Protein AF-A0A022QS67-F1 (afdb_monomer)

Organism: Erythranthe guttata (NCBI:txid4155)

Nearest PDB structures (foldseek):
  9cc9-assembly1_L  TM=7.083E-01  e=1.050E+00  Nicotiana benthamiana
  6rm9-assembly1_A  TM=2.375E-01  e=1.574E+00  Thermochaetoides thermophila DSM 1495
  7jgr-assembly1_D  TM=3.007E-01  e=6.486E+00  Drosophila melanogaster

Secondary structure (DSSP, 8-state):
---------HHHHHHHHHHHTT------SHHHHHHHHHHHHHHHT--EEEEEEE-S---TGGGT----TTPPP-EEEEEESSGGG-----

pLDDT: mean 72.71, std 14.24, range [26.0, 88.69]

Sequence (90 aa):
MGFATQQKNIGEIQLGLAESLGLKVNEETSTGRAHAIRYRLMVKKINIFVIDYVRQRLVLEEIGILYESGAIGFTITLTLCNMNVFTDMN

Solvent-accessible surface area (backbone atoms only — not comparable to full-atom values): 5652 Å² total; per-residue (Å²): 137,85,81,86,77,78,82,58,48,68,64,53,50,39,50,54,50,26,56,76,71,72,44,82,85,78,54,92,43,64,69,50,43,12,50,54,42,30,53,48,37,63,76,66,66,62,41,73,46,76,48,77,62,39,74,51,76,54,58,53,57,67,53,20,47,74,95,52,97,89,56,82,74,68,46,77,47,74,41,62,78,47,74,88,22,58,64,74,87,128

Structure (mmCIF, N/CA/C/O backbone):
data_AF-A0A022QS67-F1
#
_entry.id   AF-A0A022QS67-F1
#
loop_
_atom_site.group_PDB
_atom_site.id
_atom_site.type_symbol
_atom_site.label_atom_id
_atom_site.label_alt_id
_atom_site.label_comp_id
_atom_site.label_asym_id
_atom_site.label_entity_id
_atom_site.label_seq_id
_atom_site.pdbx_PDB_ins_code
_atom_site.Cartn_x
_atom_site.Cartn_y
_atom_site.Cartn_z
_atom_site.occupancy
_atom_site.B_iso_or_equiv
_atom_site.auth_seq_id
_atom_site.auth_comp_id
_atom_site.auth_asym_id
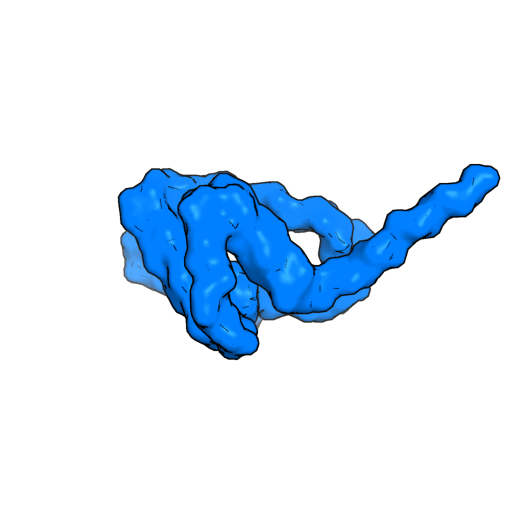_atom_site.auth_atom_id
_atom_site.pdbx_PDB_model_num
ATOM 1 N N . MET A 1 1 ? 1.438 13.809 -30.587 1.00 29.52 1 MET A N 1
ATOM 2 C CA . MET A 1 1 ? 0.881 13.447 -29.266 1.00 29.52 1 MET A CA 1
ATOM 3 C C . MET A 1 1 ? 2.029 13.026 -28.376 1.00 29.52 1 MET A C 1
ATOM 5 O O . MET A 1 1 ? 2.693 12.053 -28.703 1.00 29.52 1 MET A O 1
ATOM 9 N N . GLY A 1 2 ? 2.322 13.794 -27.330 1.00 26.00 2 GLY A N 1
ATOM 10 C CA . GLY A 1 2 ? 3.293 13.396 -26.314 1.00 26.00 2 GLY A CA 1
ATOM 11 C C . GLY A 1 2 ? 2.557 12.699 -25.180 1.00 26.00 2 GLY A C 1
ATOM 12 O O . GLY A 1 2 ? 1.646 13.285 -24.605 1.00 26.00 2 GLY A O 1
ATOM 13 N N . PHE A 1 3 ? 2.924 11.459 -24.877 1.00 31.06 3 PHE A N 1
ATOM 14 C CA . PHE A 1 3 ? 2.450 10.772 -23.680 1.00 31.06 3 PHE A CA 1
ATOM 15 C C . PHE A 1 3 ? 3.507 10.984 -22.596 1.00 31.06 3 PHE A C 1
ATOM 17 O O . PHE A 1 3 ? 4.610 10.447 -22.685 1.00 31.06 3 PHE A O 1
ATOM 24 N N . ALA A 1 4 ? 3.201 11.815 -21.600 1.00 32.88 4 ALA A N 1
ATOM 25 C CA . ALA A 1 4 ? 4.036 11.951 -20.415 1.00 32.88 4 ALA A CA 1
ATOM 26 C C . ALA A 1 4 ? 3.805 10.725 -19.524 1.00 32.88 4 ALA A C 1
ATOM 28 O O . ALA A 1 4 ? 2.828 10.645 -18.787 1.00 32.88 4 ALA A O 1
ATOM 29 N N . THR A 1 5 ? 4.679 9.730 -19.626 1.00 41.19 5 THR A N 1
ATOM 30 C CA . THR A 1 5 ? 4.646 8.559 -18.746 1.00 41.19 5 THR A CA 1
ATOM 31 C C . THR A 1 5 ? 5.471 8.856 -17.503 1.00 41.19 5 THR A C 1
ATOM 33 O O . THR A 1 5 ? 6.698 8.775 -17.563 1.00 41.19 5 THR A O 1
ATOM 36 N N . GLN A 1 6 ? 4.818 9.216 -16.395 1.00 47.78 6 GLN A N 1
ATOM 37 C CA . GLN A 1 6 ? 5.491 9.318 -15.099 1.00 47.78 6 GLN A CA 1
ATOM 38 C C . GLN A 1 6 ? 5.904 7.913 -14.645 1.00 47.78 6 GLN A C 1
ATOM 40 O O . GLN A 1 6 ? 5.086 6.995 -14.574 1.00 47.78 6 GLN A O 1
ATOM 45 N N . GLN A 1 7 ? 7.203 7.721 -14.424 1.00 54.25 7 GLN A N 1
ATOM 46 C CA . GLN A 1 7 ? 7.728 6.503 -13.820 1.00 54.25 7 GLN A CA 1
ATOM 47 C C . GLN A 1 7 ? 7.341 6.494 -12.345 1.00 54.25 7 GLN A C 1
ATOM 49 O O . GLN A 1 7 ? 7.994 7.160 -11.550 1.00 54.25 7 GLN A O 1
ATOM 54 N N . LYS A 1 8 ? 6.333 5.701 -11.978 1.00 63.88 8 LYS A N 1
ATOM 55 C CA . LYS A 1 8 ? 6.006 5.512 -10.567 1.00 63.88 8 LYS A CA 1
ATOM 56 C C . LYS A 1 8 ? 7.066 4.655 -9.891 1.00 63.88 8 LYS A C 1
ATOM 58 O O . LYS A 1 8 ? 7.115 3.442 -10.092 1.00 63.88 8 LYS A O 1
ATOM 63 N N . ASN A 1 9 ? 7.935 5.298 -9.117 1.00 74.81 9 ASN A N 1
ATOM 64 C CA . ASN A 1 9 ? 8.770 4.615 -8.132 1.00 74.81 9 ASN A CA 1
ATOM 65 C C . ASN A 1 9 ? 7.898 4.123 -6.955 1.00 74.81 9 ASN A C 1
ATOM 67 O O . ASN A 1 9 ? 6.739 4.515 -6.816 1.00 74.81 9 ASN A O 1
ATOM 71 N N . ILE A 1 10 ? 8.453 3.272 -6.088 1.00 79.31 10 ILE A N 1
ATOM 72 C CA . ILE A 1 10 ? 7.742 2.717 -4.918 1.00 79.31 10 ILE A CA 1
ATOM 73 C C . ILE A 1 10 ? 7.098 3.816 -4.065 1.00 79.31 10 ILE A C 1
ATOM 75 O O . ILE A 1 10 ? 5.970 3.660 -3.606 1.00 79.31 10 ILE A O 1
ATOM 79 N N . GLY A 1 11 ? 7.779 4.952 -3.892 1.00 83.00 11 GLY A N 1
ATOM 80 C CA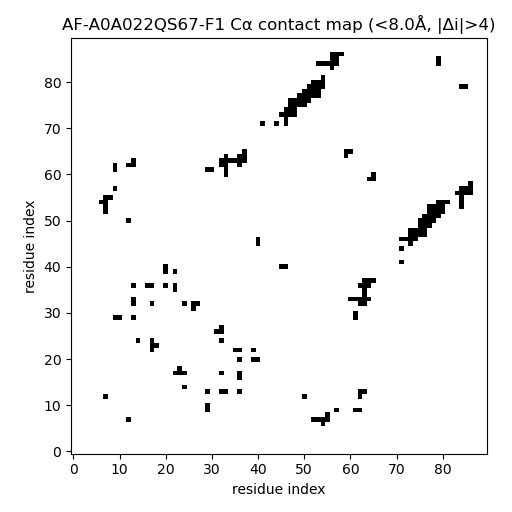 . GLY A 1 11 ? 7.252 6.075 -3.126 1.00 83.00 11 GLY A CA 1
ATOM 81 C C . GLY A 1 11 ? 6.002 6.695 -3.748 1.00 83.00 11 GLY A C 1
ATOM 82 O O . GLY A 1 11 ? 5.055 6.988 -3.028 1.00 83.00 11 GLY A O 1
ATOM 83 N N . GLU A 1 12 ? 5.957 6.843 -5.069 1.00 83.06 12 GLU A N 1
ATOM 84 C CA . GLU A 1 12 ? 4.774 7.330 -5.789 1.00 83.06 12 GLU A CA 1
ATOM 85 C C . GLU A 1 12 ? 3.605 6.341 -5.714 1.00 83.06 12 GLU A C 1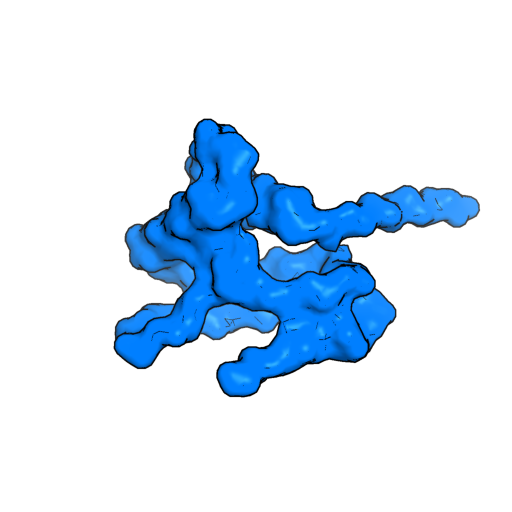
ATOM 87 O O . GLU A 1 12 ? 2.452 6.756 -5.586 1.00 83.06 12 GLU A O 1
ATOM 92 N N . ILE A 1 13 ? 3.887 5.034 -5.731 1.00 81.75 13 ILE A N 1
ATOM 93 C CA . ILE A 1 13 ? 2.865 3.998 -5.524 1.00 81.75 13 ILE A CA 1
ATOM 94 C C . ILE A 1 13 ? 2.311 4.083 -4.099 1.00 81.75 13 ILE A C 1
ATOM 96 O O . ILE A 1 13 ? 1.096 4.113 -3.920 1.00 81.75 13 ILE A O 1
ATOM 100 N N . GLN A 1 14 ? 3.179 4.183 -3.089 1.00 85.94 14 GLN A N 1
ATOM 101 C CA . GLN A 1 14 ? 2.771 4.335 -1.691 1.00 85.94 14 GLN A CA 1
ATOM 102 C C . GLN A 1 14 ? 1.927 5.591 -1.467 1.00 85.94 14 GLN A C 1
ATOM 104 O O . GLN A 1 14 ? 0.912 5.524 -0.782 1.00 85.94 14 GLN A O 1
ATOM 109 N N . LEU A 1 15 ? 2.319 6.725 -2.054 1.00 85.69 15 LEU A N 1
ATOM 110 C CA . LEU A 1 15 ? 1.556 7.969 -1.963 1.00 85.69 15 LEU A CA 1
ATOM 111 C C . LEU A 1 15 ? 0.170 7.817 -2.602 1.00 85.69 15 LEU A C 1
ATOM 113 O O . LEU A 1 15 ? -0.827 8.127 -1.956 1.00 85.69 15 LEU A O 1
ATOM 117 N N . GLY A 1 16 ? 0.086 7.255 -3.813 1.00 84.88 16 GLY A N 1
ATOM 118 C CA . GLY A 1 16 ? -1.198 7.025 -4.482 1.00 84.88 16 GLY A CA 1
ATOM 119 C C . GLY A 1 16 ? -2.104 6.038 -3.736 1.00 84.88 16 GLY A C 1
ATOM 120 O O . GLY A 1 16 ? -3.318 6.242 -3.656 1.00 84.88 16 GLY A O 1
ATOM 121 N N . LEU A 1 17 ? -1.527 4.989 -3.138 1.00 82.81 17 LEU A N 1
ATOM 122 C CA . LEU A 1 17 ? -2.258 4.067 -2.266 1.00 82.81 17 LEU A CA 1
ATOM 123 C C . LEU A 1 17 ? -2.756 4.783 -1.010 1.00 82.81 17 LEU A C 1
ATOM 125 O O . LEU A 1 17 ? -3.923 4.650 -0.656 1.00 82.81 17 LEU A O 1
ATOM 129 N N . ALA A 1 18 ? -1.906 5.566 -0.350 1.00 84.69 18 ALA A N 1
ATOM 130 C CA . ALA A 1 18 ? -2.278 6.290 0.854 1.00 84.69 18 ALA A CA 1
ATOM 131 C C . ALA A 1 18 ? -3.400 7.307 0.597 1.00 84.69 18 ALA A C 1
ATOM 133 O O . ALA A 1 18 ? -4.377 7.320 1.347 1.00 84.69 18 ALA A O 1
ATOM 134 N N . GLU A 1 19 ? -3.327 8.076 -0.492 1.00 86.00 19 GLU A N 1
ATOM 135 C CA . GLU A 1 19 ? -4.407 8.968 -0.930 1.00 86.00 19 GLU A CA 1
ATOM 136 C C . GLU A 1 19 ? -5.712 8.196 -1.160 1.00 86.00 19 GLU A C 1
ATOM 138 O O . GLU A 1 19 ? -6.751 8.555 -0.604 1.00 86.00 19 GLU A O 1
ATOM 143 N N . SER A 1 20 ? -5.647 7.078 -1.891 1.00 82.19 20 SER A N 1
ATOM 144 C CA . SER A 1 20 ? -6.808 6.215 -2.161 1.00 82.19 20 SER A CA 1
ATOM 145 C C . SER A 1 20 ? -7.414 5.613 -0.885 1.00 82.19 20 SER A C 1
ATOM 147 O O . SER A 1 20 ? -8.612 5.341 -0.818 1.00 82.19 20 SER A O 1
ATOM 149 N N . LEU A 1 21 ? -6.597 5.420 0.152 1.00 81.81 21 LEU A N 1
ATOM 150 C CA . LEU A 1 21 ? -6.989 4.887 1.459 1.00 81.81 21 LEU A CA 1
ATOM 151 C C . LEU A 1 21 ? -7.423 5.971 2.465 1.00 81.81 21 LEU A C 1
ATOM 153 O O . LEU A 1 21 ? -7.811 5.645 3.603 1.00 81.81 21 LEU A O 1
ATOM 157 N N . GLY A 1 22 ? -7.359 7.247 2.068 1.00 83.19 22 GLY A N 1
ATOM 158 C CA . GLY A 1 22 ? -7.618 8.404 2.925 1.00 83.19 22 GLY A CA 1
ATOM 159 C C . GLY A 1 22 ? -6.619 8.534 4.078 1.00 83.19 22 GLY A C 1
ATOM 160 O O . GLY A 1 22 ? -6.987 8.987 5.163 1.00 83.19 22 GLY A O 1
ATOM 161 N N . LEU A 1 23 ? -5.384 8.069 3.882 1.00 84.31 23 LEU A N 1
ATOM 162 C CA . LEU A 1 23 ? -4.282 8.209 4.826 1.00 84.31 23 LEU A CA 1
ATOM 163 C C . LEU A 1 23 ? -3.571 9.539 4.590 1.00 84.31 23 LEU A C 1
ATOM 165 O O . LEU A 1 23 ? -3.151 9.844 3.476 1.00 84.31 23 LEU A O 1
ATOM 169 N N . LYS A 1 24 ? -3.380 10.313 5.661 1.00 80.19 24 LYS A N 1
ATOM 170 C CA . LYS A 1 24 ? -2.391 11.390 5.645 1.00 80.19 24 LYS A CA 1
ATOM 171 C C . LYS A 1 24 ? -1.022 10.756 5.816 1.00 80.19 24 LYS A C 1
ATOM 173 O O . LYS A 1 24 ? -0.739 10.208 6.876 1.00 80.19 24 LYS A O 1
ATOM 178 N N . VAL A 1 25 ? -0.217 10.813 4.765 1.00 69.50 25 VAL A N 1
ATOM 179 C CA . VAL A 1 25 ? 1.165 10.342 4.793 1.00 69.50 25 VAL A CA 1
ATOM 180 C C . VAL A 1 25 ? 1.990 11.344 5.582 1.00 69.50 25 VAL A C 1
ATOM 182 O O . VAL A 1 25 ? 2.370 12.387 5.056 1.00 69.50 25 VAL A O 1
ATOM 185 N N . ASN A 1 26 ? 2.217 11.039 6.854 1.00 73.62 26 ASN A N 1
ATOM 186 C CA . ASN A 1 26 ? 3.078 11.838 7.726 1.00 73.62 26 ASN A CA 1
ATOM 187 C C . ASN A 1 26 ? 4.449 11.170 7.904 1.00 73.62 26 ASN A C 1
ATOM 189 O O . ASN A 1 26 ? 5.380 11.784 8.413 1.00 73.62 26 ASN A O 1
ATOM 193 N N . GLU A 1 27 ? 4.568 9.901 7.515 1.00 74.25 27 GLU A N 1
ATOM 194 C CA . GLU A 1 27 ? 5.787 9.120 7.607 1.00 74.25 27 GLU A CA 1
ATOM 195 C C . GLU A 1 27 ? 6.766 9.524 6.499 1.00 74.25 27 GLU A C 1
ATOM 197 O O . GLU A 1 27 ? 6.494 9.361 5.309 1.00 74.25 27 GLU A O 1
ATOM 202 N N . GLU A 1 28 ? 7.944 10.002 6.898 1.00 75.62 28 GLU A N 1
ATOM 203 C CA . GLU A 1 28 ? 8.995 10.440 5.968 1.00 75.62 28 GLU A CA 1
ATOM 204 C C . GLU A 1 28 ? 9.708 9.269 5.270 1.00 75.62 28 GLU A C 1
ATOM 206 O O . GLU A 1 28 ? 10.356 9.448 4.240 1.00 75.62 28 GLU A O 1
ATOM 211 N N . THR A 1 29 ? 9.588 8.051 5.808 1.00 86.50 29 THR A N 1
ATOM 21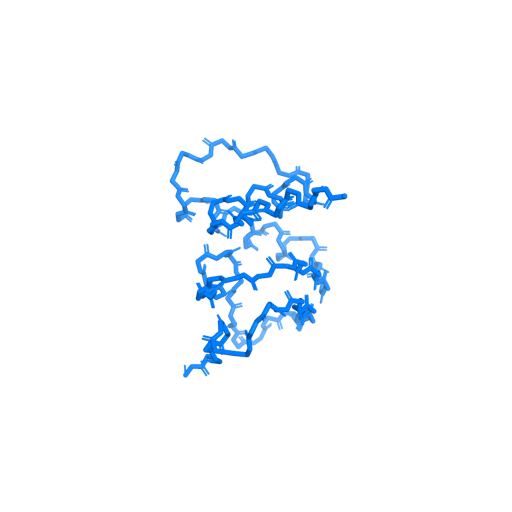2 C CA . THR A 1 29 ? 10.299 6.871 5.300 1.00 86.50 29 THR A CA 1
ATOM 213 C C . THR A 1 29 ? 9.387 5.943 4.505 1.00 86.50 29 THR A C 1
ATOM 215 O O . THR A 1 29 ? 8.227 5.727 4.854 1.00 86.50 29 THR A O 1
ATOM 218 N N . SER A 1 30 ? 9.938 5.316 3.460 1.00 84.94 30 SER A N 1
ATOM 219 C CA . SER A 1 30 ? 9.231 4.302 2.663 1.00 84.94 30 SER A CA 1
ATOM 220 C C . SER A 1 30 ? 8.652 3.181 3.537 1.00 84.94 30 SER A C 1
ATOM 222 O O . SER A 1 30 ? 7.478 2.843 3.420 1.00 84.94 30 SER A O 1
ATOM 224 N N . THR A 1 31 ? 9.441 2.657 4.477 1.00 86.75 31 THR A N 1
ATOM 225 C CA . THR A 1 31 ? 9.012 1.588 5.389 1.00 86.75 31 THR A CA 1
ATOM 226 C C . THR A 1 31 ? 7.860 2.022 6.296 1.00 86.75 31 THR A C 1
ATOM 228 O O . THR A 1 31 ? 6.911 1.262 6.484 1.00 86.75 31 THR A O 1
ATOM 231 N N . GLY A 1 32 ? 7.901 3.252 6.824 1.00 88.00 32 GLY A N 1
ATOM 232 C CA . GLY A 1 32 ? 6.810 3.799 7.632 1.00 88.00 32 GLY A CA 1
ATOM 233 C C . GLY A 1 32 ? 5.505 3.892 6.842 1.00 88.00 32 GLY A C 1
ATOM 234 O O . GLY A 1 32 ? 4.460 3.446 7.316 1.00 88.00 32 GLY A O 1
ATOM 235 N N . ARG A 1 33 ? 5.576 4.366 5.592 1.00 88.69 33 ARG A N 1
ATOM 236 C CA . ARG A 1 33 ? 4.415 4.441 4.690 1.00 88.69 33 ARG A CA 1
ATOM 237 C C . ARG A 1 33 ? 3.842 3.066 4.365 1.00 88.69 33 ARG A C 1
ATOM 239 O O . ARG A 1 33 ? 2.631 2.882 4.458 1.00 88.69 33 ARG A O 1
ATOM 246 N N . ALA A 1 34 ? 4.693 2.092 4.041 1.00 88.56 34 ALA A N 1
ATOM 247 C CA . ALA A 1 34 ? 4.276 0.709 3.809 1.00 88.56 34 ALA A CA 1
ATOM 248 C C . ALA A 1 34 ? 3.536 0.127 5.026 1.00 88.56 34 ALA A C 1
ATOM 250 O O . ALA A 1 34 ? 2.477 -0.486 4.886 1.00 88.56 34 ALA A O 1
ATOM 251 N N . HIS A 1 35 ? 4.043 0.374 6.237 1.00 88.44 35 HIS A N 1
ATOM 252 C CA . HIS A 1 35 ? 3.396 -0.073 7.468 1.00 88.44 35 HIS A CA 1
ATOM 253 C C . HIS A 1 35 ? 2.023 0.588 7.687 1.00 88.44 35 HIS A C 1
ATOM 255 O O . HIS A 1 35 ? 1.049 -0.101 7.999 1.00 88.44 35 HIS A O 1
ATOM 261 N N . ALA A 1 36 ? 1.915 1.903 7.474 1.00 88.12 36 ALA A N 1
ATOM 262 C CA . ALA A 1 36 ? 0.657 2.637 7.607 1.00 88.12 36 ALA A CA 1
ATOM 263 C C . ALA A 1 36 ? -0.402 2.164 6.595 1.00 88.12 36 ALA A C 1
ATOM 265 O O . ALA A 1 36 ? -1.562 1.947 6.963 1.00 88.12 36 ALA A O 1
ATOM 266 N N . ILE A 1 37 ? 0.008 1.939 5.341 1.00 87.75 37 ILE A N 1
ATOM 267 C CA . ILE A 1 37 ? -0.832 1.341 4.296 1.00 87.75 37 ILE A CA 1
ATOM 268 C C . ILE A 1 37 ? -1.336 -0.016 4.775 1.00 87.75 37 ILE A C 1
ATOM 270 O O . ILE A 1 37 ? -2.548 -0.197 4.889 1.00 87.75 37 ILE A O 1
ATOM 274 N N . ARG A 1 38 ? -0.435 -0.929 5.158 1.00 85.69 38 ARG A N 1
ATOM 275 C CA . ARG A 1 38 ? -0.786 -2.269 5.650 1.00 85.69 38 ARG A CA 1
ATOM 276 C C . ARG A 1 38 ? -1.825 -2.228 6.765 1.00 85.69 38 ARG A C 1
ATOM 278 O O . ARG A 1 38 ? -2.853 -2.901 6.685 1.00 85.69 38 ARG A O 1
ATOM 285 N N . TYR A 1 39 ? -1.569 -1.429 7.799 1.00 86.38 39 TYR A N 1
ATOM 286 C CA . TYR A 1 39 ? -2.474 -1.290 8.937 1.00 86.38 39 TYR A CA 1
ATOM 287 C C . TYR A 1 39 ? -3.866 -0.842 8.482 1.00 86.38 39 TYR A C 1
ATOM 289 O O . TYR A 1 39 ? -4.891 -1.384 8.905 1.00 86.38 39 TYR A O 1
ATOM 297 N N . ARG A 1 40 ? -3.920 0.114 7.553 1.00 85.75 40 ARG A N 1
ATOM 298 C CA . ARG A 1 40 ? -5.176 0.619 7.009 1.00 85.75 40 ARG A CA 1
ATOM 299 C C . ARG A 1 40 ? -5.940 -0.428 6.212 1.00 85.75 40 ARG A C 1
ATOM 301 O O . ARG A 1 40 ? -7.159 -0.503 6.377 1.00 85.75 40 ARG A O 1
ATOM 308 N N . LEU A 1 41 ? -5.245 -1.227 5.401 1.00 81.88 41 LEU A N 1
ATOM 309 C CA . LEU A 1 41 ? -5.834 -2.331 4.639 1.00 81.88 41 LEU A CA 1
ATOM 310 C C . LEU A 1 41 ? -6.533 -3.327 5.562 1.00 81.88 41 LEU A C 1
ATOM 312 O O . LEU A 1 41 ? -7.693 -3.675 5.337 1.00 81.88 41 LEU A O 1
ATOM 316 N N . MET A 1 42 ? -5.853 -3.702 6.646 1.00 80.12 42 MET A N 1
ATOM 317 C CA . MET A 1 42 ? -6.367 -4.630 7.651 1.00 80.12 42 MET A CA 1
ATOM 318 C C . MET A 1 42 ? -7.580 -4.062 8.395 1.00 80.12 42 MET A C 1
ATOM 320 O O . MET A 1 42 ? -8.621 -4.713 8.468 1.00 80.12 42 MET A O 1
ATOM 324 N N . VAL A 1 43 ? -7.490 -2.827 8.900 1.00 83.19 43 VAL A N 1
ATOM 325 C CA . VAL A 1 43 ? -8.580 -2.195 9.666 1.00 83.19 43 VAL A CA 1
ATOM 326 C C . VAL A 1 43 ? -9.827 -1.982 8.810 1.00 83.19 43 VAL A C 1
ATOM 328 O O . VAL A 1 43 ? -10.948 -2.145 9.294 1.00 83.19 43 VAL A O 1
ATOM 331 N N . LYS A 1 44 ? -9.658 -1.604 7.538 1.00 80.38 44 LYS A N 1
ATOM 332 C CA . LYS A 1 44 ? -10.778 -1.335 6.629 1.00 80.38 44 LYS A CA 1
AT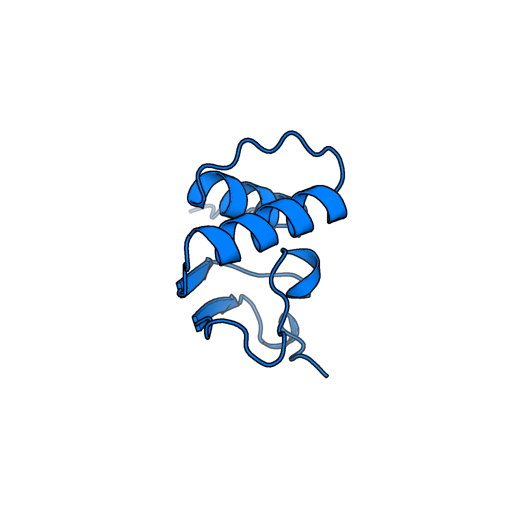OM 333 C C . LYS A 1 44 ? -11.282 -2.565 5.882 1.00 80.38 44 LYS A C 1
ATOM 335 O O . LYS A 1 44 ? -12.309 -2.445 5.221 1.00 80.38 44 LYS A O 1
ATOM 340 N N . LYS A 1 45 ? -10.617 -3.718 6.017 1.00 77.50 45 LYS A N 1
ATOM 341 C CA . LYS A 1 45 ? -10.951 -4.964 5.307 1.00 77.50 45 LYS A CA 1
ATOM 342 C C . LYS A 1 45 ? -11.097 -4.735 3.798 1.00 77.50 45 LYS A C 1
ATOM 344 O O . LYS A 1 45 ? -12.075 -5.160 3.185 1.00 77.50 45 LYS A O 1
ATOM 349 N 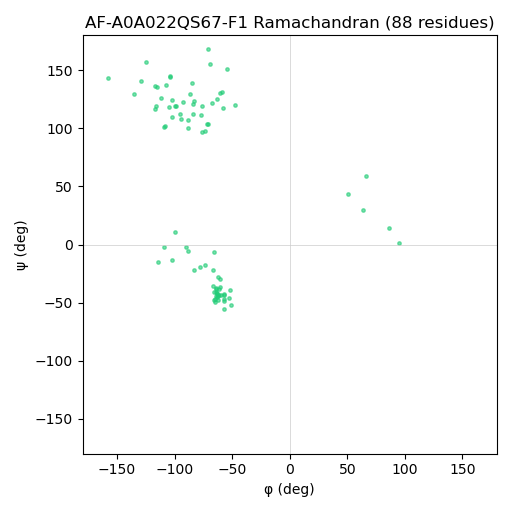N . ILE A 1 46 ? -10.177 -3.959 3.227 1.00 74.44 46 ILE A N 1
ATOM 350 C CA . ILE A 1 46 ? -10.200 -3.658 1.795 1.00 74.44 46 ILE A CA 1
ATOM 351 C C . ILE A 1 46 ? -9.511 -4.806 1.078 1.00 74.44 46 ILE A C 1
ATOM 353 O O . ILE A 1 46 ? -8.339 -5.059 1.322 1.00 74.44 46 ILE A O 1
ATOM 357 N N . ASN A 1 47 ? -10.236 -5.465 0.180 1.00 72.38 47 ASN A N 1
ATOM 358 C CA . ASN A 1 47 ? -9.806 -6.734 -0.406 1.00 72.38 47 ASN A CA 1
ATOM 359 C C . ASN A 1 47 ? -9.409 -6.614 -1.879 1.00 72.38 47 ASN A C 1
ATOM 361 O O . ASN A 1 47 ? -9.046 -7.616 -2.477 1.00 72.38 47 ASN A O 1
ATOM 365 N N . ILE A 1 48 ? -9.520 -5.433 -2.495 1.00 73.69 48 ILE A N 1
ATOM 366 C CA . ILE A 1 48 ? -9.238 -5.243 -3.923 1.00 73.69 48 ILE A CA 1
ATOM 367 C C . ILE A 1 48 ? -8.402 -3.983 -4.123 1.00 73.69 48 ILE A C 1
ATOM 369 O O . ILE A 1 48 ? -8.783 -2.908 -3.660 1.00 73.69 48 ILE A O 1
ATOM 373 N N . PHE A 1 49 ? -7.301 -4.125 -4.861 1.00 74.19 49 PHE A N 1
ATOM 374 C CA . PHE A 1 49 ? -6.431 -3.033 -5.293 1.00 74.19 49 PHE A CA 1
ATOM 375 C C . PHE A 1 49 ? -6.172 -3.111 -6.788 1.00 74.19 49 PHE A C 1
ATOM 377 O O . PHE A 1 49 ? -5.959 -4.191 -7.339 1.00 74.19 49 PHE A O 1
ATOM 384 N N . VAL A 1 50 ? -6.146 -1.947 -7.431 1.00 74.62 50 VAL A N 1
ATOM 385 C CA . VAL A 1 50 ? -5.702 -1.800 -8.816 1.00 74.62 50 VAL A CA 1
ATOM 386 C C . VAL A 1 50 ? -4.479 -0.899 -8.802 1.00 74.62 50 VAL A C 1
ATOM 388 O O . VAL A 1 50 ? -4.564 0.259 -8.396 1.00 74.62 50 VAL A O 1
ATOM 391 N N . ILE A 1 51 ? -3.339 -1.440 -9.217 1.00 75.69 51 ILE A N 1
ATOM 392 C CA . ILE A 1 51 ? -2.112 -0.672 -9.412 1.00 75.69 51 ILE A CA 1
ATOM 393 C C . ILE A 1 51 ? -1.890 -0.589 -10.912 1.00 75.69 51 ILE A C 1
ATOM 395 O O . ILE A 1 51 ? -1.465 -1.546 -11.561 1.00 75.69 51 ILE A O 1
ATOM 399 N N . ASP A 1 52 ? -2.222 0.571 -11.462 1.00 76.25 52 ASP A N 1
ATOM 400 C CA . ASP A 1 52 ? -2.032 0.823 -12.877 1.00 76.25 52 ASP A CA 1
ATOM 401 C C . ASP A 1 52 ? -0.600 1.294 -13.158 1.00 76.25 52 ASP A C 1
ATOM 403 O O . ASP A 1 52 ? -0.040 2.131 -12.440 1.00 76.25 52 ASP A O 1
ATOM 407 N N . TYR A 1 53 ? -0.047 0.772 -14.248 1.00 69.44 53 TYR A N 1
ATOM 408 C CA . TYR A 1 53 ? 1.188 1.214 -14.879 1.00 69.44 53 TYR A CA 1
ATOM 409 C C . TYR A 1 53 ? 2.494 1.017 -14.086 1.00 69.44 53 TYR A C 1
ATOM 411 O O . TYR A 1 53 ? 3.269 1.949 -13.856 1.00 69.44 53 TYR A O 1
ATOM 419 N N . VAL A 1 54 ? 2.804 -0.228 -13.727 1.00 71.00 54 VAL A N 1
ATOM 420 C CA . VAL A 1 54 ? 4.088 -0.593 -13.108 1.00 71.00 54 VAL A CA 1
ATOM 421 C C . VAL A 1 54 ? 5.156 -0.803 -14.194 1.00 71.00 54 VAL A C 1
ATOM 423 O O . VAL A 1 54 ? 4.991 -1.608 -15.116 1.00 71.00 54 VAL A O 1
ATOM 426 N N . ARG A 1 55 ? 6.274 -0.068 -14.100 1.00 68.25 55 ARG A N 1
ATOM 427 C CA . ARG A 1 55 ? 7.420 -0.132 -15.039 1.00 68.25 55 ARG A CA 1
ATOM 428 C C . ARG A 1 55 ? 8.724 -0.655 -14.429 1.00 68.25 55 ARG A C 1
ATOM 430 O O . ARG A 1 55 ? 9.635 -0.977 -15.184 1.00 68.25 55 ARG A O 1
ATOM 437 N N . GLN A 1 56 ? 8.825 -0.714 -13.103 1.00 71.00 56 GLN A N 1
ATOM 438 C CA . GLN A 1 56 ? 10.014 -1.149 -12.358 1.00 71.00 56 GLN A CA 1
ATOM 439 C C . GLN A 1 56 ? 9.666 -2.280 -11.392 1.00 71.00 56 GLN A C 1
ATOM 441 O O . GLN A 1 56 ? 8.498 -2.419 -11.031 1.00 71.00 56 GLN A O 1
ATOM 446 N N . ARG A 1 57 ? 10.670 -3.079 -11.004 1.00 75.38 57 ARG A N 1
ATOM 447 C CA . ARG A 1 57 ? 10.482 -4.228 -10.112 1.00 75.38 57 ARG A CA 1
ATOM 448 C C . ARG A 1 57 ? 9.640 -3.825 -8.903 1.00 75.38 57 ARG A C 1
ATOM 450 O O . ARG A 1 57 ? 10.034 -2.929 -8.163 1.00 75.38 57 ARG A O 1
ATOM 457 N N . LEU A 1 58 ? 8.497 -4.481 -8.732 1.00 76.06 58 LEU A N 1
ATOM 458 C CA . LEU A 1 58 ? 7.590 -4.223 -7.621 1.00 76.06 58 LEU A CA 1
ATOM 459 C C . LEU A 1 58 ? 7.702 -5.347 -6.599 1.00 76.06 58 LEU A C 1
ATOM 461 O O . LEU A 1 58 ? 7.386 -6.494 -6.905 1.00 76.06 58 LEU A O 1
ATOM 465 N N . VAL A 1 59 ? 8.117 -5.005 -5.384 1.00 79.75 59 VAL A N 1
ATOM 466 C CA . VAL A 1 59 ? 8.033 -5.895 -4.226 1.00 79.75 59 VAL A CA 1
ATOM 467 C C . VAL A 1 59 ? 6.795 -5.490 -3.433 1.00 79.75 59 VAL A C 1
ATOM 469 O O . VAL A 1 59 ? 6.679 -4.349 -2.990 1.00 79.75 59 VAL A O 1
ATOM 472 N N . LEU A 1 60 ? 5.838 -6.407 -3.282 1.00 80.00 60 LEU A N 1
ATOM 473 C CA . LEU A 1 60 ? 4.551 -6.113 -2.638 1.00 80.00 60 LEU A CA 1
ATOM 474 C C . LEU A 1 60 ? 4.721 -5.648 -1.183 1.00 80.00 60 LEU A C 1
ATOM 476 O O . LEU A 1 60 ? 4.048 -4.710 -0.749 1.00 80.00 60 LEU A O 1
ATOM 480 N N . GLU A 1 61 ? 5.682 -6.221 -0.461 1.00 83.38 61 GLU A N 1
ATOM 481 C CA . GLU A 1 61 ? 5.977 -5.832 0.921 1.00 83.38 61 GLU A CA 1
ATOM 482 C C . GLU A 1 61 ? 6.410 -4.368 1.026 1.00 83.38 61 GLU A C 1
ATOM 484 O O . GLU A 1 61 ? 5.991 -3.652 1.938 1.00 83.38 61 GLU A O 1
ATOM 489 N N . GLU A 1 62 ? 7.184 -3.888 0.048 1.00 84.69 62 GLU A N 1
ATOM 490 C CA . GLU A 1 62 ? 7.658 -2.507 0.004 1.00 84.69 62 GLU A CA 1
ATOM 491 C C . GLU A 1 62 ? 6.518 -1.513 -0.205 1.00 84.69 62 GLU A C 1
ATOM 493 O O . GLU A 1 62 ? 6.660 -0.357 0.169 1.00 84.69 62 GLU A O 1
ATOM 498 N N . ILE A 1 63 ? 5.369 -1.926 -0.741 1.00 83.56 63 ILE A N 1
ATOM 499 C CA . ILE A 1 63 ? 4.177 -1.070 -0.863 1.00 83.56 63 ILE A CA 1
ATOM 500 C C . ILE A 1 63 ? 3.136 -1.329 0.235 1.00 83.56 63 ILE A C 1
ATOM 502 O O . ILE A 1 63 ? 2.029 -0.799 0.169 1.00 83.56 63 ILE A O 1
ATOM 506 N N . GLY A 1 64 ? 3.488 -2.100 1.268 1.00 80.25 64 GLY A N 1
ATOM 507 C CA . GLY A 1 64 ? 2.616 -2.370 2.413 1.00 80.25 64 GLY A CA 1
ATOM 508 C C . GLY A 1 64 ? 1.658 -3.542 2.217 1.00 80.25 64 GLY A C 1
ATOM 509 O O . GLY A 1 64 ? 0.716 -3.702 2.993 1.00 80.25 64 GLY A O 1
ATOM 510 N N . ILE A 1 65 ? 1.881 -4.367 1.197 1.00 81.19 65 ILE A N 1
ATOM 511 C CA . ILE A 1 65 ? 1.102 -5.575 0.942 1.00 81.19 65 ILE A CA 1
ATOM 512 C C . ILE A 1 65 ? 1.926 -6.771 1.414 1.00 81.19 65 ILE A C 1
ATOM 514 O O . ILE A 1 65 ? 2.934 -7.120 0.812 1.00 81.19 65 ILE A O 1
ATOM 518 N N . LEU A 1 66 ? 1.485 -7.404 2.496 1.00 75.19 66 LEU A N 1
ATOM 519 C CA . LEU A 1 66 ? 2.119 -8.595 3.053 1.00 75.19 66 LEU A CA 1
ATOM 520 C C . LEU A 1 66 ? 1.152 -9.773 2.992 1.00 75.19 66 LEU A C 1
ATOM 522 O O . LEU A 1 66 ? -0.030 -9.629 3.317 1.00 75.19 66 LEU A O 1
ATOM 526 N N . TYR A 1 67 ? 1.667 -10.932 2.587 1.00 66.06 67 TYR A N 1
ATOM 527 C CA . TYR A 1 67 ? 0.928 -12.185 2.634 1.00 66.06 67 TYR A CA 1
ATOM 528 C C . TYR A 1 67 ? 1.150 -12.834 4.002 1.00 66.06 67 TYR A C 1
ATOM 530 O O . TYR A 1 67 ? 2.231 -13.333 4.295 1.00 66.06 67 TYR A O 1
ATOM 538 N N . GLU A 1 68 ? 0.132 -12.812 4.861 1.00 65.38 68 GLU A N 1
ATOM 539 C CA . GLU A 1 68 ? 0.170 -13.512 6.146 1.00 65.38 68 GLU A CA 1
ATOM 540 C C . GLU A 1 68 ? -0.874 -14.625 6.169 1.00 65.38 68 GLU A C 1
ATOM 542 O O . GLU A 1 68 ? -2.024 -14.436 5.768 1.00 65.38 68 GLU A O 1
ATOM 547 N N . SER A 1 69 ? -0.475 -15.800 6.659 1.00 53.97 69 SER A N 1
ATOM 548 C CA . SER A 1 69 ? -1.380 -16.936 6.839 1.00 53.97 69 SER A CA 1
ATOM 549 C C . SER A 1 69 ? -2.535 -16.545 7.767 1.00 53.97 69 SER A C 1
ATOM 551 O O . SER A 1 69 ? -2.317 -16.228 8.934 1.00 53.97 69 SER A O 1
ATOM 553 N N . GLY A 1 70 ? -3.767 -16.574 7.248 1.00 59.34 70 GLY A N 1
ATOM 554 C CA . GLY A 1 70 ? -4.979 -16.163 7.971 1.00 59.34 70 GLY A CA 1
ATOM 555 C C . GLY A 1 70 ? -5.420 -14.713 7.731 1.00 59.34 70 GLY A C 1
ATOM 556 O O . GLY A 1 70 ? -6.432 -14.292 8.294 1.00 59.34 70 GLY A O 1
ATOM 557 N N . ALA A 1 71 ? -4.710 -13.951 6.893 1.00 63.72 71 ALA A N 1
ATOM 558 C CA . ALA A 1 71 ? -5.151 -12.632 6.455 1.00 63.72 71 ALA A CA 1
ATOM 559 C C . ALA A 1 71 ? -6.374 -12.717 5.524 1.00 63.72 71 ALA A C 1
ATOM 561 O O . ALA A 1 71 ? -6.619 -13.720 4.851 1.00 63.72 71 ALA A O 1
ATOM 562 N N . ILE A 1 72 ? -7.147 -11.631 5.482 1.00 63.50 72 ILE A N 1
ATOM 563 C CA . ILE A 1 72 ? -8.252 -11.472 4.534 1.00 63.50 72 ILE A CA 1
ATOM 564 C C . ILE A 1 72 ? -7.661 -11.526 3.120 1.00 63.50 72 ILE A C 1
ATOM 566 O O . ILE A 1 72 ? -6.673 -10.852 2.848 1.00 63.50 72 ILE A O 1
ATOM 570 N N . GLY A 1 73 ? -8.228 -12.348 2.236 1.00 64.44 73 GLY A N 1
ATOM 571 C CA . GLY A 1 73 ? -7.724 -12.474 0.869 1.00 64.44 73 GLY A CA 1
ATOM 572 C C . GLY A 1 73 ? -7.756 -11.132 0.135 1.00 64.44 73 GLY A C 1
ATOM 573 O O . GLY A 1 73 ? -8.785 -10.454 0.130 1.00 64.44 73 GLY A O 1
ATOM 574 N N . PHE A 1 74 ? -6.643 -10.769 -0.501 1.00 71.44 74 PHE A N 1
ATOM 575 C CA . PHE A 1 74 ? -6.536 -9.577 -1.338 1.00 71.44 74 PHE A CA 1
ATOM 576 C C . PHE A 1 74 ? -6.479 -9.981 -2.811 1.00 71.44 74 PHE A C 1
ATOM 578 O O . PHE A 1 74 ? -5.773 -10.912 -3.189 1.00 71.44 74 PHE A O 1
ATOM 585 N N . THR A 1 75 ? -7.204 -9.256 -3.653 1.00 73.25 75 THR A N 1
ATOM 586 C CA . THR A 1 75 ? -7.080 -9.297 -5.108 1.00 73.25 75 THR A CA 1
ATOM 587 C C . THR A 1 75 ? -6.293 -8.075 -5.547 1.00 73.25 75 THR A C 1
ATOM 589 O O . THR A 1 75 ? -6.676 -6.943 -5.249 1.00 73.25 75 THR A O 1
ATOM 592 N N . ILE A 1 76 ? -5.201 -8.297 -6.271 1.00 75.31 76 ILE A N 1
ATOM 593 C CA . ILE A 1 76 ? -4.372 -7.225 -6.816 1.00 75.31 76 ILE A CA 1
ATOM 594 C C . ILE A 1 76 ? -4.436 -7.332 -8.332 1.00 75.31 76 ILE A C 1
ATOM 596 O O . ILE A 1 76 ? -4.057 -8.348 -8.907 1.00 75.31 76 ILE A O 1
ATOM 6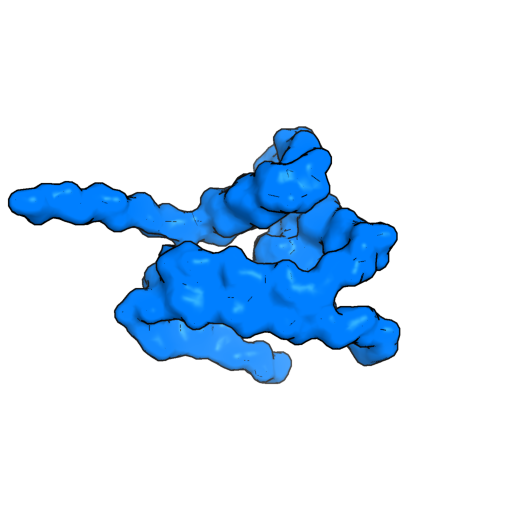00 N N . THR A 1 77 ? -4.925 -6.280 -8.977 1.00 77.31 77 THR A N 1
ATOM 601 C CA . THR A 1 77 ? -4.845 -6.132 -10.430 1.00 77.31 77 THR A CA 1
ATOM 602 C C . THR A 1 77 ? -3.677 -5.214 -10.747 1.00 77.31 77 THR A C 1
ATOM 604 O O . THR A 1 77 ? -3.660 -4.063 -10.311 1.00 77.31 77 THR A O 1
ATOM 607 N N . LEU A 1 78 ? -2.698 -5.729 -11.485 1.00 75.62 78 LEU A N 1
ATOM 608 C CA . LEU A 1 78 ? -1.520 -4.980 -11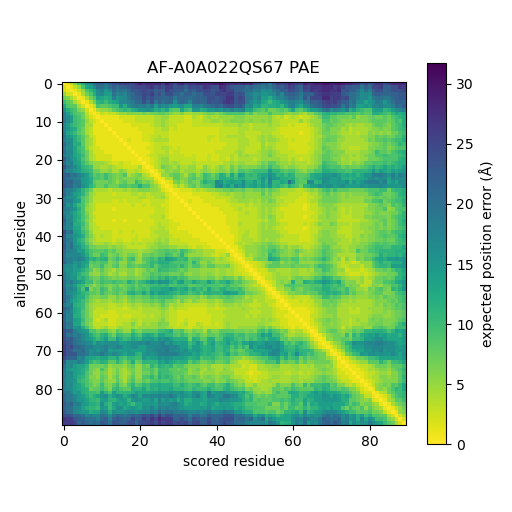.906 1.00 75.62 78 LEU A CA 1
ATOM 609 C C . LEU A 1 78 ? -1.569 -4.766 -13.416 1.00 75.62 78 LEU A C 1
ATOM 611 O O . LEU A 1 78 ? -1.625 -5.734 -14.173 1.00 75.62 78 LEU A O 1
ATOM 615 N N . THR A 1 79 ? -1.465 -3.518 -13.860 1.00 76.38 79 THR A N 1
ATOM 616 C CA . THR A 1 79 ? -1.148 -3.230 -15.262 1.00 76.38 79 THR A CA 1
ATOM 617 C C . THR A 1 79 ? 0.355 -3.009 -15.370 1.00 76.38 79 THR A C 1
ATOM 619 O O . THR A 1 79 ? 0.890 -2.032 -14.846 1.00 76.38 79 THR A O 1
ATOM 622 N N 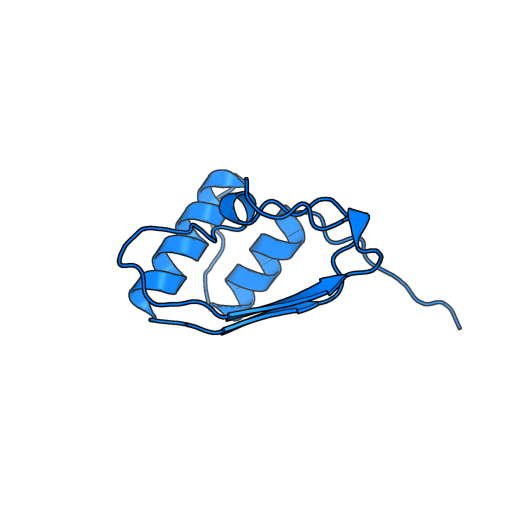. LEU A 1 80 ? 1.062 -3.920 -16.034 1.00 73.75 80 LEU A N 1
ATOM 623 C CA . LEU A 1 80 ? 2.520 -3.882 -16.163 1.00 73.75 80 LEU A CA 1
ATOM 624 C C . LEU A 1 80 ? 2.919 -3.410 -17.565 1.00 73.75 80 LEU A C 1
ATOM 626 O O . LEU A 1 80 ? 2.297 -3.788 -18.554 1.00 73.75 80 LEU A O 1
ATOM 630 N N . CYS A 1 81 ? 4.004 -2.643 -17.678 1.00 69.06 81 CYS A N 1
ATOM 631 C CA . CYS A 1 81 ? 4.577 -2.311 -18.990 1.00 69.06 81 CYS A CA 1
ATOM 632 C C . CYS A 1 81 ? 5.412 -3.443 -19.605 1.00 69.06 81 CYS A C 1
ATOM 634 O O . CYS A 1 81 ? 5.681 -3.414 -20.803 1.00 69.06 81 CYS A O 1
ATOM 636 N N . ASN A 1 82 ? 5.859 -4.404 -18.795 1.00 69.81 82 ASN A N 1
ATOM 637 C CA . ASN A 1 82 ? 6.562 -5.616 -19.214 1.00 69.81 82 ASN A CA 1
ATOM 638 C C . ASN A 1 82 ? 6.411 -6.670 -18.099 1.00 69.81 82 ASN A C 1
ATOM 640 O O . ASN A 1 82 ? 6.441 -6.314 -16.927 1.00 69.81 82 ASN A O 1
ATOM 644 N N . MET A 1 83 ? 6.264 -7.955 -18.436 1.00 61.44 83 MET A N 1
ATOM 645 C CA . MET A 1 83 ? 6.169 -9.040 -17.448 1.00 61.44 83 MET A CA 1
ATOM 646 C C . MET A 1 83 ? 7.416 -9.168 -16.557 1.00 61.44 83 MET A C 1
ATOM 648 O O . MET A 1 83 ? 7.279 -9.482 -15.382 1.00 61.44 83 MET A O 1
ATOM 652 N N . ASN A 1 84 ? 8.611 -8.812 -17.045 1.00 65.81 84 ASN A N 1
ATOM 653 C CA . ASN A 1 84 ? 9.861 -8.846 -16.259 1.00 65.81 84 ASN A CA 1
ATOM 654 C C . ASN A 1 84 ? 9.896 -7.846 -15.086 1.00 65.81 84 ASN A C 1
ATOM 656 O O . ASN A 1 84 ? 10.848 -7.813 -14.310 1.00 65.81 84 ASN A O 1
ATOM 660 N N . VAL A 1 85 ? 8.882 -6.991 -14.989 1.00 63.22 85 VAL A N 1
ATOM 661 C CA . VAL A 1 85 ? 8.702 -5.985 -13.941 1.00 63.22 85 VAL A CA 1
ATOM 662 C C . VAL A 1 85 ? 8.064 -6.598 -12.691 1.00 63.22 85 VAL A C 1
ATOM 664 O O . VAL A 1 85 ? 8.217 -6.072 -11.591 1.00 63.22 85 VAL A O 1
ATOM 667 N N . PHE A 1 86 ? 7.378 -7.728 -12.837 1.00 62.50 86 PHE A N 1
ATOM 668 C CA . PHE A 1 86 ? 6.798 -8.457 -11.725 1.00 62.50 86 PHE A CA 1
ATOM 669 C C . PHE A 1 86 ? 7.580 -9.752 -11.526 1.00 62.50 86 PHE A C 1
ATOM 671 O O . PHE A 1 86 ? 7.419 -10.717 -12.267 1.00 62.50 86 PHE A O 1
ATOM 678 N N . THR A 1 87 ? 8.469 -9.758 -10.537 1.00 59.62 87 THR A N 1
ATOM 679 C CA . THR A 1 87 ? 8.971 -11.019 -9.991 1.00 59.62 87 THR A CA 1
ATOM 680 C C . THR A 1 87 ? 7.963 -11.484 -8.966 1.00 59.62 87 THR A C 1
ATOM 682 O O . THR A 1 87 ? 7.801 -10.813 -7.945 1.00 59.62 87 THR A O 1
ATOM 685 N N . ASP A 1 88 ? 7.294 -12.591 -9.277 1.00 51.31 88 ASP A N 1
ATOM 686 C CA . ASP A 1 88 ? 6.394 -13.258 -8.349 1.00 51.31 88 ASP A CA 1
ATOM 687 C C . ASP A 1 88 ? 7.117 -13.571 -7.032 1.00 51.31 88 ASP A C 1
ATOM 689 O O . ASP A 1 88 ? 8.347 -13.714 -6.993 1.00 51.31 88 ASP A O 1
ATOM 693 N N . MET A 1 89 ? 6.344 -13.604 -5.953 1.00 50.97 89 MET A N 1
ATOM 694 C CA . MET A 1 89 ? 6.847 -13.866 -4.608 1.00 50.97 89 MET A CA 1
ATOM 695 C C . MET A 1 89 ? 7.435 -15.280 -4.553 1.00 50.97 89 MET A C 1
ATOM 697 O O . MET A 1 89 ? 6.765 -16.242 -4.921 1.00 50.97 89 MET A O 1
ATOM 701 N N . ASN A 1 90 ? 8.695 -15.382 -4.126 1.00 38.69 90 ASN A N 1
ATOM 702 C CA . ASN A 1 90 ? 9.350 -16.656 -3.823 1.00 38.69 90 ASN A CA 1
ATOM 703 C C . ASN A 1 90 ? 8.902 -17.157 -2.447 1.00 38.69 90 ASN A C 1
ATOM 705 O O . ASN A 1 90 ? 8.802 -16.297 -1.541 1.00 38.69 90 ASN A O 1
#

Mean predicted aligned error: 8.58 Å

Foldseek 3Di:
DDDPDDADDLVNLLVVLCVVLVHDPPDPDLLVSLCVSLVSCQVVVAAEEEAEEHEAADDCSSSNDDDDDPGRHHHYHYHYPDPVNYDDDD

Radius of gyration: 13.37 Å; Cα contacts (8 Å, |Δi|>4): 110; chains: 1; bounding box: 21×30×39 Å